Protein AF-A0A1Y9TJU6-F1 (afdb_monomer)

Nearest PDB structures (foldseek):
  8uvu-assembly1_A  TM=8.688E-01  e=3.496E-04  Bombyx mori
  8vv3-assembly1_A  TM=8.624E-01  e=5.524E-04  Bombyx mori
  8vc2-assembly1_A  TM=8.801E-01  e=8.730E-04  Bombyx mori
  8uvt-assembly1_A  TM=8.577E-01  e=8.730E-04  Bombyx mori
  8vc1-assembly1_A  TM=8.648E-01  e=2.588E-03  Bombyx mori

Sequence (170 aa):
NLIGRSSPQNMKIRDLAVTYDIIGETCSMINEVFNFQIFMTLVATFTYIVITIWSSLYYYRTAGDNSISLATIIIWSITVIVLIAFMSLTCERLLLTRTDTKILVNKVIMDYDLPKEMRVQAKAFMELIEAWPLRIFIYDMFSVDITLMLKYISVATTYLIVIIQISHFI

Structure (mmCIF, N/CA/C/O backbone):
data_AF-A0A1Y9TJU6-F1
#
_entry.id   AF-A0A1Y9TJU6-F1
#
loop_
_atom_site.group_PDB
_atom_site.id
_atom_site.type_symbol
_atom_site.label_atom_id
_atom_site.label_alt_id
_atom_site.label_comp_id
_atom_site.label_asym_id
_atom_site.label_entity_id
_atom_site.label_seq_id
_atom_site.pdbx_PDB_ins_code
_atom_site.Cartn_x
_atom_site.Cartn_y
_atom_site.Cartn_z
_atom_site.occupancy
_atom_site.B_iso_or_equiv
_atom_site.auth_seq_id
_atom_site.auth_comp_id
_atom_site.auth_asym_id
_atom_site.auth_atom_id
_atom_site.pdbx_PDB_model_num
ATOM 1 N N . ASN A 1 1 ? -26.946 12.746 38.356 1.00 39.84 1 ASN A N 1
ATOM 2 C CA . ASN A 1 1 ? -26.454 11.370 38.574 1.00 39.84 1 ASN A CA 1
ATOM 3 C C . ASN A 1 1 ? -27.099 10.447 37.542 1.00 39.84 1 ASN A C 1
ATOM 5 O O . ASN A 1 1 ? -28.210 9.996 37.768 1.00 39.84 1 ASN A O 1
ATOM 9 N N . LEU A 1 2 ? -26.496 10.288 36.356 1.00 44.97 2 LEU A N 1
ATOM 10 C CA . LEU A 1 2 ? -27.094 9.538 35.228 1.00 44.97 2 LEU A CA 1
ATOM 11 C C . LEU A 1 2 ? -26.034 8.949 34.272 1.00 44.97 2 LEU A C 1
ATOM 13 O O . LEU A 1 2 ? -26.276 8.775 33.083 1.00 44.97 2 LEU A O 1
ATOM 17 N N . ILE A 1 3 ? -24.848 8.629 34.793 1.00 46.81 3 ILE A N 1
ATOM 18 C CA . ILE A 1 3 ? -23.756 8.027 34.019 1.00 46.81 3 ILE A CA 1
ATOM 19 C C . ILE A 1 3 ? -23.779 6.522 34.316 1.00 46.81 3 ILE A C 1
ATOM 21 O O . ILE A 1 3 ? -23.285 6.092 35.351 1.00 46.81 3 ILE A O 1
ATOM 25 N N . GLY A 1 4 ? -24.450 5.734 33.467 1.00 48.50 4 GLY A N 1
ATOM 26 C CA . GLY A 1 4 ? -24.540 4.275 33.650 1.00 48.50 4 GLY A CA 1
ATOM 27 C C . GLY A 1 4 ? -25.736 3.570 33.002 1.00 48.50 4 GLY A C 1
ATOM 28 O O . GLY A 1 4 ? -25.722 2.351 32.887 1.00 48.50 4 GLY A O 1
ATOM 29 N N . ARG A 1 5 ? -26.759 4.293 32.525 1.00 41.53 5 ARG A N 1
ATOM 30 C CA . ARG A 1 5 ? -27.744 3.717 31.589 1.00 41.53 5 ARG A CA 1
ATOM 31 C C . ARG A 1 5 ? -27.252 3.884 30.154 1.00 41.53 5 ARG A C 1
ATOM 33 O O . ARG A 1 5 ? -26.540 4.847 29.869 1.00 41.53 5 ARG A O 1
ATOM 40 N N . SER A 1 6 ? -27.653 2.972 29.266 1.00 47.00 6 SER A N 1
ATOM 41 C CA . SER A 1 6 ? -27.541 3.083 27.807 1.00 47.00 6 SER A CA 1
ATOM 42 C C . SER A 1 6 ? -28.281 4.332 27.311 1.00 47.00 6 SER A C 1
ATOM 44 O O . SER A 1 6 ? -29.396 4.290 26.807 1.00 47.00 6 SER A O 1
ATOM 46 N N . SER A 1 7 ? -27.666 5.488 27.526 1.00 49.00 7 SER A N 1
ATOM 47 C CA . SER A 1 7 ? -28.077 6.761 26.963 1.00 49.00 7 SER A CA 1
ATOM 48 C C . SER A 1 7 ? -27.585 6.812 25.515 1.00 49.00 7 SER A C 1
ATOM 50 O O . SER A 1 7 ? -26.475 6.340 25.248 1.00 49.00 7 SER A O 1
ATOM 52 N N . PRO A 1 8 ? -28.336 7.417 24.579 1.00 51.91 8 PRO A N 1
ATOM 53 C CA . PRO A 1 8 ? -27.894 7.632 23.198 1.00 51.91 8 PRO A CA 1
ATOM 54 C C . PRO A 1 8 ? -26.537 8.351 23.070 1.00 51.91 8 PRO A C 1
ATOM 56 O O . PRO A 1 8 ? -25.912 8.300 22.018 1.00 51.91 8 PRO A O 1
ATOM 59 N N . GLN A 1 9 ? -26.023 8.960 24.144 1.00 49.94 9 GLN A N 1
ATOM 60 C CA . GLN A 1 9 ? -24.689 9.570 24.183 1.00 49.94 9 GLN A CA 1
ATOM 61 C C . GLN A 1 9 ? -23.526 8.577 24.394 1.00 49.94 9 GLN A C 1
ATOM 63 O O . GLN A 1 9 ? -22.394 8.911 24.051 1.00 49.94 9 GLN A O 1
ATOM 68 N N . ASN A 1 10 ? -23.784 7.361 24.895 1.00 58.19 10 ASN A N 1
ATOM 69 C CA . ASN A 1 10 ? -22.775 6.322 25.175 1.00 58.19 10 ASN A CA 1
ATOM 70 C C . ASN A 1 10 ? -22.623 5.283 24.045 1.00 58.19 10 ASN A C 1
ATOM 72 O O . ASN A 1 10 ? -21.952 4.273 24.229 1.00 58.19 10 ASN A O 1
ATOM 76 N N . MET A 1 11 ? -23.234 5.508 22.877 1.00 66.50 11 MET A N 1
ATOM 77 C CA . MET A 1 11 ? -23.093 4.612 21.718 1.00 66.50 11 MET A CA 1
ATOM 78 C C . MET A 1 11 ? -21.851 4.909 20.873 1.00 66.50 11 MET A C 1
ATOM 80 O O . MET A 1 11 ? -21.477 4.086 20.053 1.00 66.50 11 MET A O 1
ATOM 84 N N . LYS A 1 12 ? -21.155 6.029 21.107 1.00 80.19 12 LYS A N 1
ATOM 85 C CA . LYS A 1 12 ? -20.100 6.515 20.204 1.00 80.19 12 LYS A CA 1
ATOM 86 C C . LYS A 1 12 ? -18.961 5.517 19.976 1.00 80.19 12 LYS A C 1
ATOM 88 O O . LYS A 1 12 ? -18.548 5.351 18.839 1.00 80.19 12 LYS A O 1
ATOM 93 N N . ILE A 1 13 ? -18.469 4.833 21.017 1.00 84.19 13 ILE A N 1
ATOM 94 C CA . ILE A 1 13 ? -17.409 3.813 20.852 1.00 84.19 13 ILE A CA 1
ATOM 95 C C . ILE A 1 13 ? -17.930 2.623 20.049 1.00 84.19 13 ILE A C 1
ATOM 97 O O . ILE A 1 13 ? -17.233 2.117 19.176 1.00 84.19 13 ILE A O 1
ATOM 101 N N . ARG A 1 14 ? -19.167 2.201 20.317 1.00 83.56 14 ARG A N 1
ATOM 102 C CA . ARG A 1 14 ? -19.815 1.127 19.568 1.00 83.56 14 ARG A CA 1
ATOM 103 C C . ARG A 1 14 ? -20.010 1.512 18.102 1.00 83.56 14 ARG A C 1
ATOM 105 O O . ARG A 1 14 ? -19.729 0.702 17.235 1.00 83.56 14 ARG A O 1
ATOM 112 N N . ASP A 1 15 ? -20.442 2.737 17.827 1.00 88.31 15 ASP A N 1
ATOM 113 C CA . ASP A 1 15 ? -20.645 3.226 16.463 1.00 88.31 15 ASP A CA 1
ATOM 114 C C . ASP A 1 15 ? -19.302 3.347 15.719 1.00 88.31 15 ASP A C 1
ATOM 116 O O . ASP A 1 15 ? -19.214 2.985 14.545 1.00 88.31 15 ASP A O 1
ATOM 120 N N . LEU A 1 16 ? -18.229 3.763 16.411 1.00 89.56 16 LEU A N 1
ATOM 121 C CA . LEU A 1 16 ? -16.862 3.702 15.882 1.00 89.56 16 LEU A CA 1
ATOM 122 C C . LEU A 1 16 ? -16.439 2.263 15.572 1.00 89.56 16 LEU A C 1
ATOM 124 O O . LEU A 1 16 ? -15.877 2.026 14.509 1.00 89.56 16 LEU A O 1
ATOM 128 N N . ALA A 1 17 ? -16.723 1.314 16.466 1.00 89.75 17 ALA A N 1
ATOM 129 C CA . ALA A 1 17 ? -16.400 -0.093 16.257 1.00 89.75 17 ALA A CA 1
ATOM 130 C C . ALA A 1 17 ? -17.149 -0.672 15.049 1.00 89.75 17 ALA A C 1
ATOM 132 O O . ALA A 1 17 ? -16.526 -1.295 14.202 1.00 89.75 17 ALA A O 1
ATOM 133 N N . VAL A 1 18 ? -18.448 -0.391 14.908 1.00 91.44 18 VAL A N 1
ATOM 134 C CA . VAL A 1 18 ? -19.242 -0.803 13.736 1.00 91.44 18 VAL A CA 1
ATOM 135 C C . VAL A 1 18 ? -18.690 -0.180 12.453 1.00 91.44 18 VAL A C 1
ATOM 137 O O . VAL A 1 18 ? -18.531 -0.863 11.449 1.00 91.44 18 VAL A O 1
ATOM 140 N N . THR A 1 19 ? -18.350 1.110 12.481 1.00 92.25 19 THR A N 1
ATOM 141 C CA . THR A 1 19 ? -17.759 1.784 11.315 1.00 92.25 19 THR A CA 1
ATOM 142 C C . THR A 1 19 ? -16.414 1.160 10.943 1.00 92.25 19 THR A C 1
ATOM 144 O O . THR A 1 19 ? -16.126 0.953 9.768 1.00 92.25 19 THR A O 1
ATOM 147 N N . TYR A 1 20 ? -15.592 0.841 11.940 1.00 93.12 20 TYR A N 1
ATOM 148 C CA . TYR A 1 20 ? -14.300 0.201 11.738 1.00 93.12 20 TYR A CA 1
ATOM 149 C C . TYR A 1 20 ? -14.436 -1.221 11.184 1.00 93.12 20 TYR A C 1
ATOM 151 O O . TYR A 1 20 ? -13.650 -1.602 10.322 1.00 93.12 20 TYR A O 1
ATOM 159 N N . ASP A 1 21 ? -15.442 -1.975 11.626 1.00 93.44 21 ASP A N 1
ATOM 160 C CA . ASP A 1 21 ? -15.756 -3.304 11.095 1.00 93.44 21 ASP A CA 1
ATOM 161 C C . ASP A 1 21 ? -16.103 -3.238 9.601 1.00 93.44 21 ASP A C 1
ATOM 163 O O . ASP A 1 21 ? -15.495 -3.934 8.792 1.00 93.44 21 ASP A O 1
ATOM 167 N N . ILE A 1 22 ? -16.966 -2.291 9.210 1.00 94.50 22 ILE A N 1
ATOM 168 C CA . ILE A 1 22 ? -17.313 -2.039 7.801 1.00 94.50 22 ILE A CA 1
ATOM 169 C C . ILE A 1 22 ? -16.067 -1.666 6.982 1.00 94.50 22 ILE A C 1
ATOM 171 O O . ILE A 1 22 ? -15.907 -2.112 5.843 1.00 94.50 22 ILE A O 1
ATOM 175 N N . ILE A 1 23 ? -15.160 -0.854 7.540 1.00 93.25 23 ILE A N 1
ATOM 176 C CA . ILE A 1 23 ? -13.884 -0.514 6.888 1.00 93.25 23 ILE A CA 1
ATOM 177 C C . ILE A 1 23 ? -13.003 -1.762 6.740 1.00 93.25 23 ILE A C 1
ATOM 179 O O . ILE A 1 23 ? -12.380 -1.939 5.691 1.00 93.25 23 ILE A O 1
ATOM 183 N N . GLY A 1 24 ? -12.954 -2.622 7.759 1.00 92.94 24 GLY A N 1
ATOM 184 C CA . GLY A 1 24 ? -12.243 -3.901 7.744 1.00 92.94 24 GLY A CA 1
ATOM 185 C C . GLY A 1 24 ? -12.736 -4.824 6.638 1.00 92.94 24 GLY A C 1
ATOM 186 O O . GLY A 1 24 ? -11.944 -5.242 5.792 1.00 92.94 24 GLY A O 1
ATOM 187 N N . GLU A 1 25 ? -14.047 -5.047 6.582 1.00 93.50 25 GLU A N 1
ATOM 188 C CA . GLU A 1 25 ? -14.706 -5.851 5.552 1.00 93.50 25 GLU A CA 1
ATOM 189 C C . GLU A 1 25 ? -14.471 -5.269 4.152 1.00 93.50 25 GLU A C 1
ATOM 191 O O . GLU A 1 25 ? -14.068 -5.982 3.234 1.00 93.50 25 GLU A O 1
ATOM 196 N N . THR A 1 26 ? -14.609 -3.948 3.997 1.00 92.44 26 THR A N 1
ATOM 197 C CA . THR A 1 26 ? -14.333 -3.259 2.727 1.00 92.44 26 THR A CA 1
ATOM 198 C C . THR A 1 26 ? -12.881 -3.439 2.292 1.00 92.44 26 THR A C 1
ATOM 200 O O . THR A 1 26 ? -12.615 -3.727 1.127 1.00 92.44 26 THR A O 1
ATOM 203 N N . CYS A 1 27 ? -11.927 -3.304 3.216 1.00 90.38 27 CYS A N 1
ATOM 204 C CA . CYS A 1 27 ? -10.510 -3.523 2.938 1.00 90.38 27 CYS A CA 1
ATOM 205 C C . CYS A 1 27 ? -10.245 -4.977 2.517 1.00 90.38 27 CYS A C 1
ATOM 207 O O . CYS A 1 27 ? -9.499 -5.213 1.566 1.00 90.38 27 CYS A O 1
ATOM 209 N N . SER A 1 28 ? -10.910 -5.943 3.157 1.00 89.75 28 SER A N 1
ATOM 210 C CA . SER A 1 28 ? -10.815 -7.355 2.781 1.00 89.75 28 SER A CA 1
ATOM 211 C C . SER A 1 28 ? -11.385 -7.627 1.389 1.00 89.75 28 SER A C 1
ATOM 213 O O . SER A 1 28 ? -10.731 -8.293 0.590 1.00 89.75 28 SER A O 1
ATOM 215 N N . MET A 1 29 ? -12.554 -7.067 1.062 1.00 90.62 29 MET A N 1
ATOM 216 C CA . MET A 1 29 ? -13.153 -7.183 -0.272 1.00 90.62 29 MET A CA 1
ATOM 217 C C . MET A 1 29 ? -12.264 -6.554 -1.349 1.00 90.62 29 MET A C 1
ATOM 219 O O . MET A 1 29 ? -12.076 -7.133 -2.418 1.00 90.62 29 MET A O 1
ATOM 223 N N . ILE A 1 30 ? -11.672 -5.384 -1.070 1.00 89.38 30 ILE A N 1
ATOM 224 C CA . ILE A 1 30 ? -10.698 -4.758 -1.974 1.00 89.38 30 ILE A CA 1
ATOM 225 C C . ILE A 1 30 ? -9.525 -5.708 -2.205 1.00 89.38 30 ILE A C 1
ATOM 227 O O . ILE A 1 30 ? -9.109 -5.902 -3.346 1.00 89.38 30 ILE A O 1
ATOM 231 N N . ASN A 1 31 ? -9.002 -6.310 -1.137 1.00 88.75 31 ASN A N 1
ATOM 232 C CA . ASN A 1 31 ? -7.869 -7.214 -1.233 1.00 88.75 31 ASN A CA 1
ATOM 233 C C . ASN A 1 31 ? -8.187 -8.482 -2.034 1.00 88.75 31 ASN A C 1
ATOM 235 O O . ASN A 1 31 ? -7.315 -8.967 -2.742 1.00 88.75 31 ASN A O 1
ATOM 239 N N . GLU A 1 32 ? -9.409 -9.004 -1.951 1.00 87.31 32 GLU A N 1
ATOM 240 C CA . GLU A 1 32 ? -9.845 -10.187 -2.699 1.00 87.31 32 GLU A CA 1
ATOM 241 C C . GLU A 1 32 ? -10.051 -9.876 -4.190 1.00 87.31 32 GLU A C 1
ATOM 243 O O . GLU A 1 32 ? -9.526 -10.576 -5.056 1.00 87.31 32 GLU A O 1
ATOM 248 N N . VAL A 1 33 ? -10.751 -8.781 -4.503 1.00 88.56 33 VAL A N 1
ATOM 249 C CA . VAL A 1 33 ? -11.110 -8.416 -5.883 1.00 88.56 33 VAL A CA 1
ATOM 250 C C . VAL A 1 33 ? -9.922 -7.837 -6.648 1.00 88.56 33 VAL A C 1
ATOM 252 O O . VAL A 1 33 ? -9.683 -8.186 -7.805 1.00 88.56 33 VAL A O 1
ATOM 255 N N . PHE A 1 34 ? -9.164 -6.936 -6.022 1.00 86.50 34 PHE A N 1
ATOM 256 C CA . PHE A 1 34 ? -8.102 -6.199 -6.702 1.00 86.50 34 PHE A CA 1
ATOM 257 C C . PHE A 1 34 ? -6.733 -6.866 -6.590 1.00 86.50 34 PHE A C 1
ATOM 259 O O . PHE A 1 34 ? -5.789 -6.342 -7.174 1.00 86.50 34 PHE A O 1
ATOM 266 N N . ASN A 1 35 ? -6.601 -8.018 -5.922 1.00 86.75 35 ASN A N 1
ATOM 267 C CA . ASN A 1 35 ? -5.305 -8.678 -5.736 1.00 86.75 35 ASN A CA 1
ATOM 268 C C . ASN A 1 35 ? -4.536 -8.852 -7.054 1.00 86.75 35 ASN A C 1
ATOM 270 O O . ASN A 1 35 ? -3.440 -8.320 -7.253 1.00 86.75 35 ASN A O 1
ATOM 274 N N . PHE A 1 36 ? -5.182 -9.546 -7.993 1.00 86.06 36 PHE A N 1
ATOM 275 C CA . PHE A 1 36 ? -4.628 -9.823 -9.309 1.00 86.06 36 PHE A CA 1
ATOM 276 C C . PHE A 1 36 ? -4.419 -8.536 -10.105 1.00 86.06 36 PHE A C 1
ATOM 278 O O . PHE A 1 36 ? -3.390 -8.371 -10.754 1.00 86.06 36 PHE A O 1
ATOM 285 N N . GLN A 1 37 ? -5.360 -7.595 -10.016 1.00 87.31 37 GLN A N 1
ATOM 286 C CA . GLN A 1 37 ? -5.278 -6.322 -10.725 1.00 87.31 37 GLN A CA 1
ATOM 287 C C . GLN A 1 37 ? -4.070 -5.495 -10.270 1.00 87.31 37 GLN A C 1
ATOM 289 O O . GLN A 1 37 ? -3.348 -4.953 -11.106 1.00 87.31 37 GLN A O 1
ATOM 294 N N . ILE A 1 38 ? -3.828 -5.409 -8.962 1.00 85.56 38 ILE A N 1
ATOM 295 C CA . ILE A 1 38 ? -2.688 -4.694 -8.382 1.00 85.56 38 ILE A CA 1
ATOM 296 C C . ILE A 1 38 ? -1.388 -5.365 -8.822 1.00 85.56 38 ILE A C 1
ATOM 298 O O . ILE A 1 38 ? -0.472 -4.682 -9.281 1.00 85.56 38 ILE A O 1
ATOM 302 N N . PHE A 1 39 ? -1.318 -6.697 -8.741 1.00 87.06 39 PHE A N 1
ATOM 303 C CA . PHE A 1 39 ? -0.151 -7.452 -9.191 1.00 87.06 39 PHE A CA 1
ATOM 304 C C . PHE A 1 39 ? 0.154 -7.209 -10.673 1.00 87.06 39 PHE A C 1
ATOM 306 O O . PHE A 1 39 ? 1.265 -6.816 -11.028 1.00 87.06 39 PHE A O 1
ATOM 313 N N . MET A 1 40 ? -0.849 -7.379 -11.536 1.00 86.88 40 MET A N 1
ATOM 314 C CA . MET A 1 40 ? -0.719 -7.154 -12.973 1.00 86.88 40 MET A CA 1
ATOM 315 C C . MET A 1 40 ? -0.352 -5.709 -13.289 1.00 86.88 40 MET A C 1
ATOM 317 O O . MET A 1 40 ? 0.446 -5.478 -14.193 1.00 86.88 40 MET A O 1
ATOM 321 N N . THR A 1 41 ? -0.872 -4.745 -12.525 1.00 86.44 41 THR A N 1
ATOM 322 C CA . THR A 1 41 ? -0.488 -3.337 -12.657 1.00 86.44 41 THR A CA 1
ATOM 323 C C . THR A 1 41 ? 0.999 -3.169 -12.368 1.00 86.44 41 THR A C 1
ATOM 325 O O . THR A 1 41 ? 1.697 -2.636 -13.218 1.00 86.44 41 THR A O 1
ATOM 328 N N . LEU A 1 42 ? 1.519 -3.689 -11.250 1.00 85.75 42 LEU A N 1
ATOM 329 C CA . LEU A 1 42 ? 2.948 -3.589 -10.913 1.00 85.75 42 LEU A CA 1
ATOM 330 C C . LEU A 1 42 ? 3.860 -4.245 -11.957 1.00 85.75 42 LEU A C 1
ATOM 332 O O . LEU A 1 42 ? 4.904 -3.690 -12.303 1.00 85.75 42 LEU A O 1
ATOM 336 N N . VAL A 1 43 ? 3.476 -5.420 -12.464 1.00 87.56 43 VAL A N 1
ATOM 337 C CA . VAL A 1 43 ? 4.234 -6.115 -13.514 1.00 87.56 43 VAL A CA 1
ATOM 338 C C . VAL A 1 43 ? 4.202 -5.310 -14.812 1.00 87.56 43 VAL A C 1
ATOM 340 O O . VAL A 1 43 ? 5.253 -5.049 -15.394 1.00 87.56 43 VAL A O 1
ATOM 343 N N . ALA A 1 44 ? 3.022 -4.859 -15.243 1.00 86.31 44 ALA A N 1
ATOM 344 C CA . ALA A 1 44 ? 2.866 -4.077 -16.464 1.00 86.31 44 ALA A CA 1
ATOM 345 C C . ALA A 1 44 ? 3.641 -2.757 -16.396 1.00 86.31 44 ALA A C 1
ATOM 347 O O . ALA A 1 44 ? 4.338 -2.405 -17.348 1.00 86.31 44 ALA A O 1
ATOM 348 N N . THR A 1 45 ? 3.583 -2.049 -15.266 1.00 85.50 45 THR A N 1
ATOM 349 C CA . THR A 1 45 ? 4.335 -0.807 -15.070 1.00 85.50 45 THR A CA 1
ATOM 350 C C . THR A 1 45 ? 5.836 -1.057 -15.058 1.00 85.50 45 THR A C 1
ATOM 352 O O . THR A 1 45 ? 6.588 -0.258 -15.614 1.00 85.50 45 THR A O 1
ATOM 355 N N . PHE A 1 46 ? 6.287 -2.173 -14.483 1.00 85.75 46 PHE A N 1
ATOM 356 C CA . PHE A 1 46 ? 7.700 -2.535 -14.476 1.00 85.75 46 PHE A CA 1
ATOM 357 C C . PHE A 1 46 ? 8.207 -2.833 -15.891 1.00 85.75 46 PHE A C 1
ATOM 359 O O . PHE A 1 46 ? 9.201 -2.254 -16.334 1.00 85.75 46 PHE A O 1
ATOM 366 N N . THR A 1 47 ? 7.489 -3.671 -16.642 1.00 85.56 47 THR A N 1
ATOM 367 C CA . THR A 1 47 ? 7.805 -3.965 -18.046 1.00 85.56 47 THR A CA 1
ATOM 368 C C . THR A 1 47 ? 7.783 -2.698 -18.898 1.00 85.56 47 THR A C 1
ATOM 370 O O . THR A 1 47 ? 8.678 -2.496 -19.720 1.00 85.56 47 THR A O 1
ATOM 373 N N . TYR A 1 48 ? 6.814 -1.809 -18.668 1.00 84.12 48 TYR A N 1
ATOM 374 C CA . TYR A 1 48 ? 6.728 -0.528 -19.360 1.00 84.12 48 TYR A CA 1
ATOM 375 C C . TYR A 1 48 ? 7.961 0.346 -19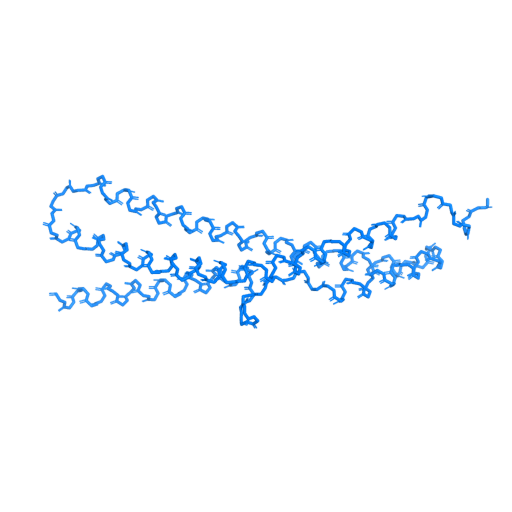.104 1.00 84.12 48 TYR A C 1
ATOM 377 O O . TYR A 1 48 ? 8.530 0.872 -20.059 1.00 84.12 48 TYR A O 1
ATOM 385 N N . ILE A 1 49 ? 8.432 0.451 -17.855 1.00 82.44 49 ILE A N 1
ATOM 386 C CA . ILE A 1 49 ? 9.663 1.187 -17.519 1.00 82.44 49 ILE A CA 1
ATOM 387 C C . ILE A 1 49 ? 10.871 0.599 -18.260 1.00 82.44 49 ILE A C 1
ATOM 389 O O . ILE A 1 49 ? 11.632 1.349 -18.867 1.00 82.44 49 ILE A O 1
ATOM 393 N N . VAL A 1 50 ? 11.029 -0.728 -18.275 1.00 83.69 50 VAL A N 1
ATOM 394 C CA . VAL A 1 50 ? 12.148 -1.400 -18.963 1.00 83.69 50 VAL A CA 1
ATOM 395 C C . VAL A 1 50 ? 12.140 -1.116 -20.469 1.00 83.69 50 VAL A C 1
ATOM 397 O O . VAL A 1 50 ? 13.161 -0.699 -21.022 1.00 83.69 50 VAL A O 1
ATOM 400 N N . ILE A 1 51 ? 10.989 -1.282 -21.131 1.00 83.00 51 ILE A N 1
ATOM 401 C CA . ILE A 1 51 ? 10.827 -0.994 -22.568 1.00 83.00 51 ILE A CA 1
ATOM 402 C C . ILE A 1 51 ? 11.110 0.481 -22.857 1.00 83.00 51 ILE A C 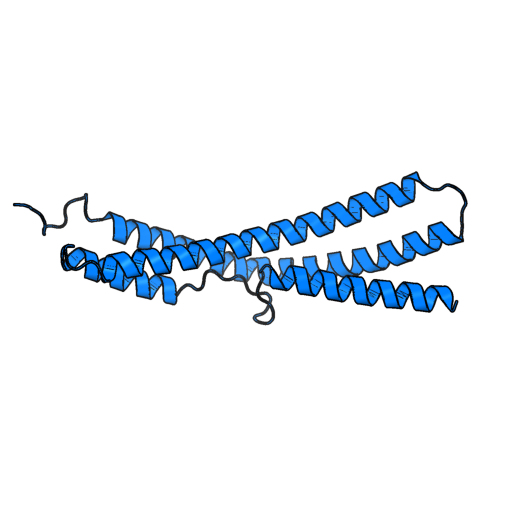1
ATOM 404 O O . ILE A 1 51 ? 11.735 0.818 -23.864 1.00 83.00 51 ILE A O 1
ATOM 408 N N . THR A 1 52 ? 10.667 1.364 -21.966 1.00 80.75 52 THR A N 1
ATOM 409 C CA . THR A 1 52 ? 10.832 2.807 -22.108 1.00 80.75 52 THR A CA 1
ATOM 410 C C . THR A 1 52 ? 12.297 3.224 -21.993 1.00 80.75 52 THR A C 1
ATOM 412 O O . THR A 1 52 ? 12.779 3.978 -22.838 1.00 80.75 52 THR A O 1
ATOM 415 N N . ILE A 1 53 ? 13.038 2.680 -21.020 1.00 80.06 53 ILE A N 1
ATOM 416 C CA . ILE A 1 53 ? 14.486 2.897 -20.882 1.00 80.06 53 ILE A CA 1
ATOM 417 C C . ILE A 1 53 ? 15.207 2.422 -22.146 1.00 80.06 53 ILE A C 1
ATOM 419 O O . ILE A 1 53 ? 15.975 3.182 -22.736 1.00 80.06 53 ILE A O 1
ATOM 423 N N . TRP A 1 54 ? 14.914 1.203 -22.606 1.00 82.25 54 TRP A N 1
ATOM 424 C CA . TRP A 1 54 ? 15.515 0.649 -23.820 1.00 82.25 54 TRP A CA 1
ATOM 425 C C . TRP A 1 54 ? 15.248 1.520 -25.054 1.00 82.25 54 TRP A C 1
ATOM 427 O O . TRP A 1 54 ? 16.169 1.877 -25.787 1.00 82.25 54 TRP A O 1
ATOM 437 N N . SER A 1 55 ? 13.992 1.922 -25.249 1.00 78.94 55 SER A N 1
ATOM 438 C CA . SER A 1 55 ? 13.587 2.773 -26.371 1.00 78.94 55 SER A CA 1
ATOM 439 C C . SER A 1 55 ? 14.262 4.141 -26.299 1.00 78.94 55 SER A C 1
ATOM 441 O O . SER A 1 55 ? 14.763 4.624 -27.310 1.00 78.94 55 SER A O 1
ATOM 443 N N . SER A 1 56 ? 14.344 4.750 -25.110 1.00 78.25 56 SER A N 1
ATOM 444 C CA . SER A 1 56 ? 15.016 6.043 -24.920 1.00 78.25 56 SER A CA 1
ATOM 445 C C . SER A 1 56 ? 16.496 5.994 -25.314 1.00 78.25 56 SER A C 1
ATOM 447 O O . SER A 1 56 ? 16.994 6.906 -25.970 1.00 78.25 56 SER A O 1
ATOM 449 N N . LEU A 1 57 ? 17.175 4.892 -24.991 1.00 78.44 57 LEU A N 1
ATOM 450 C CA . LEU A 1 57 ? 18.581 4.668 -25.301 1.00 78.44 57 LEU A CA 1
ATOM 451 C C . LEU A 1 57 ? 18.813 4.407 -26.792 1.00 78.44 57 LEU A C 1
ATOM 453 O O . LEU A 1 57 ? 19.782 4.902 -27.367 1.00 78.44 57 LEU A O 1
ATOM 457 N N . TYR A 1 58 ? 17.898 3.672 -27.426 1.00 79.44 58 TYR A N 1
ATOM 458 C CA . TYR A 1 58 ? 17.886 3.487 -28.873 1.00 79.44 58 TYR A CA 1
ATOM 459 C C . TYR A 1 58 ? 17.699 4.827 -29.600 1.00 79.44 58 TYR A C 1
ATOM 461 O O . TYR A 1 58 ? 18.516 5.181 -30.445 1.00 79.44 58 TYR A O 1
ATOM 469 N N . TYR A 1 59 ? 16.699 5.628 -29.213 1.00 75.38 59 TYR A N 1
ATOM 470 C CA . TYR A 1 59 ? 16.481 6.956 -29.799 1.00 75.38 59 TYR A CA 1
ATOM 471 C C . TYR A 1 59 ? 17.679 7.886 -29.603 1.00 75.38 59 TYR A C 1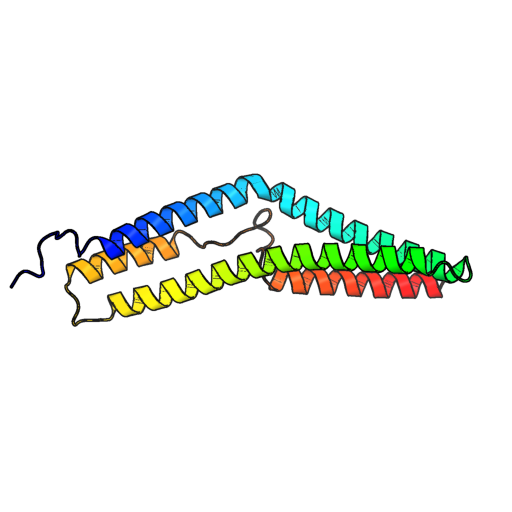
ATOM 473 O O . TYR A 1 59 ? 18.052 8.586 -30.540 1.00 75.38 59 TYR A O 1
ATOM 481 N N . TYR A 1 60 ? 18.312 7.851 -28.427 1.00 74.88 60 TYR A N 1
ATOM 482 C CA . TYR A 1 60 ? 19.527 8.618 -28.157 1.00 74.88 60 TYR A CA 1
ATOM 483 C C . TYR A 1 60 ? 20.694 8.226 -29.080 1.00 74.88 60 TYR A C 1
ATOM 485 O O . TYR A 1 60 ? 21.476 9.084 -29.481 1.00 74.88 60 TYR A O 1
ATOM 493 N N . ARG A 1 61 ? 20.813 6.942 -29.445 1.00 75.56 61 ARG A N 1
ATOM 494 C CA . ARG A 1 61 ? 21.870 6.439 -30.339 1.00 75.56 61 ARG A CA 1
ATOM 495 C C . ARG A 1 61 ? 21.583 6.651 -31.828 1.00 75.56 61 ARG A C 1
ATOM 497 O O . ARG A 1 61 ? 22.527 6.837 -32.588 1.00 75.56 61 ARG A O 1
ATOM 504 N N . THR A 1 62 ? 20.324 6.561 -32.262 1.00 72.19 62 THR A N 1
ATOM 505 C CA . THR A 1 62 ? 19.980 6.398 -33.688 1.00 72.19 62 THR A CA 1
ATOM 506 C C . THR A 1 62 ? 19.533 7.684 -34.396 1.00 72.19 62 THR A C 1
ATOM 508 O O . THR A 1 62 ? 19.607 7.727 -35.621 1.00 72.19 62 THR A O 1
ATOM 511 N N . ALA A 1 63 ? 19.112 8.750 -33.701 1.00 60.69 63 ALA A N 1
ATOM 512 C CA . ALA A 1 63 ? 18.684 9.977 -34.383 1.00 60.69 63 ALA A CA 1
ATOM 513 C C . ALA A 1 63 ? 18.961 11.259 -33.586 1.00 60.69 63 ALA A C 1
ATOM 515 O O . ALA A 1 63 ? 18.546 11.409 -32.438 1.00 60.69 63 ALA A O 1
ATOM 516 N N . GLY A 1 64 ? 19.611 12.215 -34.255 1.00 62.09 64 GLY A N 1
ATOM 517 C CA . GLY A 1 64 ? 19.668 13.604 -33.820 1.00 62.09 64 GLY A CA 1
ATOM 518 C C . GLY A 1 64 ? 18.264 14.209 -33.729 1.00 62.09 64 GLY A C 1
ATOM 519 O O . GLY A 1 64 ? 17.472 14.106 -34.659 1.00 62.09 64 GLY A O 1
ATOM 520 N N . ASP A 1 65 ? 18.000 14.838 -32.586 1.00 63.00 65 ASP A N 1
ATOM 521 C CA . ASP A 1 65 ? 16.902 15.773 -32.316 1.00 63.00 65 ASP A CA 1
ATOM 522 C C . ASP A 1 65 ? 15.452 15.243 -32.371 1.00 63.00 65 ASP A C 1
ATOM 524 O O . ASP A 1 65 ? 14.548 15.885 -32.896 1.00 63.00 65 ASP A O 1
ATOM 528 N N . ASN A 1 66 ? 15.186 14.094 -31.737 1.00 67.62 66 ASN A N 1
ATOM 529 C CA . ASN A 1 66 ? 13.814 13.631 -31.457 1.00 67.62 66 ASN A CA 1
ATOM 530 C C . ASN A 1 66 ? 13.351 13.981 -30.022 1.00 67.62 66 ASN A C 1
ATOM 532 O O . ASN A 1 66 ? 12.751 13.166 -29.313 1.00 67.62 66 ASN A O 1
ATOM 536 N N . SER A 1 67 ? 13.635 15.214 -29.585 1.00 72.00 67 SER A N 1
ATOM 537 C CA . SER A 1 67 ? 13.376 15.734 -28.228 1.00 72.00 67 SER A CA 1
ATOM 538 C C . SER A 1 67 ? 11.920 15.574 -27.761 1.00 72.00 67 SER A C 1
ATOM 540 O O . SER A 1 67 ? 11.675 15.249 -26.599 1.00 72.00 67 SER A O 1
ATOM 542 N N . ILE A 1 68 ? 10.950 15.700 -28.673 1.00 77.62 68 ILE A N 1
ATOM 543 C CA . ILE A 1 68 ? 9.513 15.531 -28.390 1.00 77.62 68 ILE A CA 1
ATOM 544 C C . ILE A 1 68 ? 9.182 14.091 -27.960 1.00 77.62 68 ILE A C 1
ATOM 546 O O . ILE A 1 68 ? 8.404 13.877 -27.025 1.00 77.62 68 ILE A O 1
ATOM 550 N N . SER A 1 69 ?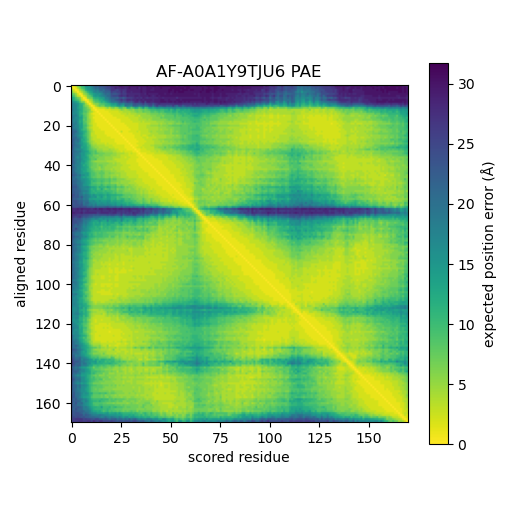 9.792 13.091 -28.604 1.00 77.94 69 SER A N 1
ATOM 551 C CA . SER A 1 69 ? 9.555 11.677 -28.277 1.00 77.94 69 SER A CA 1
ATOM 552 C C . SER A 1 69 ? 10.146 11.321 -26.912 1.00 77.94 69 SER A C 1
ATOM 554 O O . SER A 1 69 ? 9.494 10.655 -26.109 1.00 77.94 69 SER A O 1
ATOM 556 N N . LEU A 1 70 ? 11.345 11.834 -26.612 1.00 75.12 70 LEU A N 1
ATOM 557 C CA . LEU A 1 70 ? 11.991 11.669 -25.307 1.00 75.12 70 LEU A CA 1
ATOM 558 C C . LEU A 1 70 ? 11.193 12.349 -24.185 1.00 75.12 70 LEU A C 1
ATOM 560 O O . LEU A 1 70 ? 10.971 11.741 -23.140 1.00 75.12 70 LEU A O 1
ATOM 564 N N . ALA A 1 71 ? 10.701 13.572 -24.408 1.00 79.31 71 ALA A N 1
ATOM 565 C CA . ALA A 1 71 ? 9.861 14.275 -23.440 1.00 79.31 71 ALA A CA 1
ATOM 566 C C . ALA A 1 71 ? 8.561 13.507 -23.150 1.00 79.31 71 ALA A C 1
ATOM 568 O O . ALA A 1 71 ? 8.180 13.346 -21.992 1.00 79.31 71 ALA A O 1
ATOM 569 N N . THR A 1 72 ? 7.920 12.970 -24.191 1.00 81.88 72 THR A N 1
ATOM 570 C CA . THR A 1 72 ? 6.704 12.154 -24.058 1.00 81.88 72 THR A CA 1
ATOM 571 C C . THR A 1 72 ? 6.973 10.910 -23.207 1.00 81.88 72 THR A C 1
ATOM 573 O O . THR A 1 72 ? 6.256 10.652 -22.244 1.00 81.88 72 THR A O 1
ATOM 576 N N . ILE A 1 73 ? 8.055 10.185 -23.501 1.00 78.88 73 ILE A N 1
ATOM 577 C CA . ILE A 1 73 ? 8.523 9.016 -22.741 1.00 78.88 73 ILE A CA 1
ATOM 578 C C . ILE A 1 73 ? 8.729 9.341 -21.250 1.00 78.88 73 ILE A C 1
ATOM 580 O O . ILE A 1 73 ? 8.271 8.594 -20.377 1.00 78.88 73 ILE A O 1
ATOM 584 N N . ILE A 1 74 ? 9.399 10.456 -20.950 1.00 79.50 74 ILE A N 1
ATOM 585 C CA . ILE A 1 74 ? 9.668 10.888 -19.573 1.00 79.50 74 ILE A CA 1
ATOM 586 C C . ILE A 1 74 ? 8.356 11.190 -18.842 1.00 79.50 74 ILE A C 1
ATOM 588 O O . ILE A 1 74 ? 8.163 10.719 -17.722 1.00 79.50 74 ILE A O 1
ATOM 592 N N . ILE A 1 75 ? 7.435 11.920 -19.480 1.00 84.94 75 ILE A N 1
ATOM 593 C CA . ILE A 1 75 ? 6.135 12.271 -18.892 1.00 84.94 75 ILE A CA 1
ATOM 594 C C . ILE A 1 75 ? 5.341 11.008 -18.548 1.00 84.94 75 ILE A C 1
ATOM 596 O O . ILE A 1 75 ? 4.912 10.865 -17.404 1.00 84.94 75 ILE A O 1
ATOM 600 N N . TRP A 1 76 ? 5.206 10.063 -19.484 1.00 83.56 76 TRP A N 1
ATOM 601 C CA . TRP A 1 76 ? 4.490 8.806 -19.236 1.00 83.56 76 TRP A CA 1
ATOM 602 C C . TRP A 1 76 ? 5.110 7.994 -18.098 1.00 83.56 76 TRP A C 1
ATOM 604 O O . TRP A 1 76 ? 4.392 7.475 -17.243 1.00 83.56 76 TRP A O 1
ATOM 614 N N . SER A 1 77 ? 6.442 7.931 -18.045 1.00 79.75 77 SER A N 1
ATOM 615 C CA . SER A 1 77 ? 7.165 7.243 -16.969 1.00 79.75 77 SER A CA 1
ATOM 616 C C . SER A 1 77 ? 6.878 7.871 -15.605 1.00 79.75 77 SER A C 1
ATOM 618 O O . SER A 1 77 ? 6.595 7.161 -14.640 1.00 79.75 77 SER A O 1
ATOM 620 N N . ILE A 1 78 ? 6.894 9.205 -15.526 1.00 83.75 78 ILE A N 1
ATOM 621 C CA . ILE A 1 78 ? 6.566 9.940 -14.300 1.00 83.75 78 ILE A CA 1
ATOM 622 C C . ILE A 1 78 ? 5.116 9.667 -13.891 1.00 83.75 78 ILE A C 1
ATOM 624 O O . ILE A 1 78 ? 4.872 9.373 -12.723 1.00 83.75 78 ILE A O 1
ATOM 628 N N . THR A 1 79 ? 4.160 9.702 -14.824 1.00 86.12 79 THR A N 1
ATOM 629 C CA . THR A 1 79 ? 2.745 9.422 -14.528 1.00 86.12 79 THR A CA 1
ATOM 630 C C . THR A 1 79 ? 2.556 8.033 -13.917 1.00 86.12 79 THR A C 1
ATOM 632 O O . THR A 1 79 ? 1.845 7.889 -12.922 1.00 86.12 79 THR A O 1
ATOM 635 N N . VAL A 1 80 ? 3.233 7.021 -14.462 1.00 82.38 80 VAL A N 1
ATOM 636 C CA . VAL A 1 80 ? 3.184 5.646 -13.948 1.00 82.38 80 VAL A CA 1
ATOM 637 C C . VAL A 1 80 ? 3.763 5.551 -12.533 1.00 82.38 80 VAL A C 1
ATOM 639 O O . VAL A 1 80 ? 3.141 4.960 -11.650 1.00 82.38 80 VAL A O 1
ATOM 642 N N . ILE A 1 81 ? 4.923 6.167 -12.288 1.00 84.00 81 ILE A N 1
ATOM 643 C CA . ILE A 1 81 ? 5.557 6.179 -10.961 1.00 84.00 81 ILE A CA 1
ATOM 644 C C . ILE A 1 81 ? 4.662 6.888 -9.937 1.00 84.00 81 ILE A C 1
ATOM 646 O O . ILE A 1 81 ? 4.490 6.394 -8.823 1.00 84.00 81 ILE A O 1
ATOM 650 N N . VAL A 1 82 ? 4.052 8.014 -10.317 1.00 88.25 82 VAL A N 1
ATOM 651 C CA . VAL A 1 82 ? 3.133 8.773 -9.458 1.00 88.25 82 VAL A CA 1
ATOM 652 C C . VAL A 1 82 ? 1.905 7.944 -9.086 1.00 88.25 82 VAL A C 1
ATOM 654 O O . VAL A 1 82 ? 1.472 7.998 -7.937 1.00 88.25 82 VAL A O 1
ATOM 657 N N . LEU A 1 83 ? 1.364 7.144 -10.008 1.00 87.00 83 LEU A N 1
ATOM 658 C CA . LEU A 1 83 ? 0.204 6.292 -9.738 1.00 87.00 83 LEU A CA 1
ATOM 659 C C . LEU A 1 83 ? 0.517 5.208 -8.696 1.00 87.00 83 LEU A C 1
ATOM 661 O O . LEU A 1 83 ? -0.244 5.034 -7.742 1.00 87.00 83 LEU A O 1
ATOM 665 N N . ILE A 1 84 ? 1.663 4.531 -8.827 1.00 85.88 84 ILE A N 1
ATOM 666 C CA . ILE A 1 84 ? 2.124 3.536 -7.843 1.00 85.88 84 ILE A CA 1
ATOM 667 C C . ILE A 1 84 ? 2.389 4.211 -6.493 1.00 85.88 84 ILE A C 1
ATOM 669 O O . ILE A 1 84 ? 1.954 3.715 -5.454 1.00 85.88 84 ILE A O 1
ATOM 673 N N . ALA A 1 85 ? 3.051 5.371 -6.500 1.00 88.25 85 ALA A N 1
ATOM 674 C CA . ALA A 1 85 ? 3.323 6.131 -5.286 1.00 88.25 85 ALA A CA 1
ATOM 675 C C . ALA A 1 85 ? 2.026 6.545 -4.576 1.00 88.25 85 ALA A C 1
ATOM 677 O O . ALA A 1 85 ? 1.915 6.386 -3.364 1.00 88.25 85 ALA A O 1
ATOM 678 N N . PHE A 1 86 ? 1.020 7.018 -5.316 1.00 90.31 86 PHE A N 1
ATOM 679 C CA . PHE A 1 86 ? -0.279 7.390 -4.757 1.00 90.31 86 PHE A CA 1
ATOM 680 C C . PHE A 1 86 ? -0.978 6.197 -4.095 1.00 90.31 86 PHE A C 1
ATOM 682 O O . PHE A 1 86 ? -1.487 6.319 -2.976 1.00 90.31 86 PHE A O 1
ATOM 689 N N . MET A 1 87 ? -0.953 5.030 -4.746 1.00 89.69 87 MET A N 1
ATOM 690 C CA . MET A 1 87 ? -1.498 3.795 -4.190 1.00 89.69 87 MET A CA 1
ATOM 691 C C . MET A 1 87 ? -0.786 3.403 -2.884 1.00 89.69 87 MET A C 1
ATOM 693 O O . MET A 1 87 ? -1.440 3.247 -1.850 1.00 89.69 87 MET A O 1
ATOM 697 N N . SER A 1 88 ? 0.548 3.304 -2.905 1.00 89.50 88 SER A N 1
ATOM 698 C CA . SER A 1 88 ? 1.357 2.942 -1.734 1.00 89.50 88 SER A CA 1
ATOM 699 C C . SER A 1 88 ? 1.195 3.932 -0.579 1.00 89.50 88 SER A C 1
ATOM 701 O O . SER A 1 88 ? 1.046 3.512 0.565 1.00 89.50 88 SER A O 1
ATOM 703 N N . LEU A 1 89 ? 1.168 5.240 -0.857 1.00 91.56 89 LEU A N 1
ATOM 704 C CA . LEU A 1 89 ? 0.984 6.276 0.164 1.00 91.56 89 LEU A CA 1
ATOM 705 C C . LEU A 1 89 ? -0.403 6.222 0.804 1.00 91.56 89 LEU A C 1
ATOM 707 O O . LEU A 1 89 ? -0.532 6.448 2.006 1.00 91.56 89 LEU A O 1
ATOM 711 N N . THR A 1 90 ? -1.441 5.926 0.024 1.00 91.00 90 THR A N 1
ATOM 712 C CA . THR A 1 90 ? -2.803 5.783 0.555 1.00 91.00 90 THR A CA 1
ATOM 713 C C . THR A 1 90 ? -2.889 4.589 1.505 1.00 91.00 90 THR A C 1
ATOM 715 O O . THR A 1 90 ? -3.441 4.710 2.599 1.00 91.00 90 THR A O 1
ATOM 718 N N . CYS A 1 91 ? -2.272 3.464 1.136 1.00 90.69 91 CYS A N 1
ATOM 719 C CA . CYS A 1 91 ? -2.214 2.276 1.986 1.00 90.69 91 CYS A CA 1
ATOM 720 C C . CYS A 1 91 ? -1.367 2.509 3.249 1.00 90.69 91 CYS A C 1
ATOM 722 O O . CYS A 1 91 ? -1.763 2.108 4.341 1.00 90.69 91 CYS A O 1
ATOM 724 N N . GLU A 1 92 ? -0.249 3.231 3.136 1.00 91.94 92 GLU A N 1
ATOM 725 C CA . GLU A 1 92 ? 0.572 3.623 4.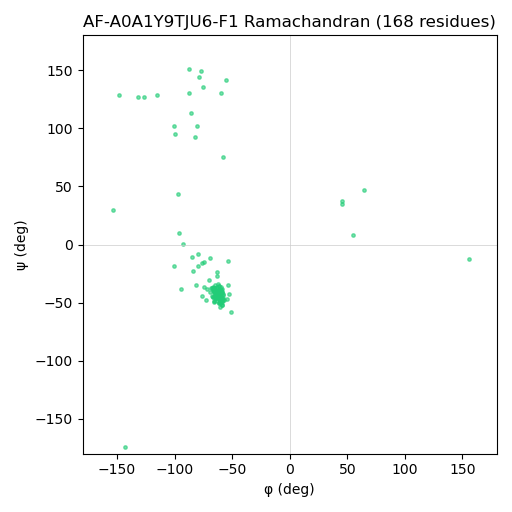287 1.00 91.94 92 GLU A CA 1
ATOM 726 C C . GLU A 1 92 ? -0.221 4.504 5.261 1.00 91.94 92 GLU A C 1
ATOM 728 O O . GLU A 1 92 ? -0.241 4.260 6.466 1.00 91.94 92 GLU A O 1
ATOM 733 N N . ARG A 1 93 ? -0.946 5.505 4.746 1.00 92.25 93 ARG A N 1
ATOM 734 C CA . ARG A 1 93 ? -1.805 6.365 5.574 1.00 92.25 93 ARG A CA 1
ATOM 735 C C . ARG A 1 93 ? -2.887 5.575 6.300 1.00 92.25 93 ARG A C 1
ATOM 737 O O . ARG A 1 93 ? -3.187 5.896 7.451 1.00 92.25 93 ARG A O 1
ATOM 744 N N . LEU A 1 94 ? -3.451 4.546 5.667 1.00 91.81 94 LEU A N 1
ATOM 745 C CA . LEU A 1 94 ? -4.415 3.649 6.304 1.00 91.81 94 LEU A CA 1
ATOM 746 C C . LEU A 1 94 ? -3.777 2.894 7.485 1.00 91.81 94 LEU A C 1
ATOM 748 O O . LEU A 1 94 ? -4.349 2.869 8.577 1.00 91.81 94 LEU A O 1
ATOM 752 N N . LEU A 1 95 ? -2.565 2.356 7.307 1.00 91.50 95 LEU A N 1
ATOM 753 C CA . LEU A 1 95 ? -1.813 1.663 8.362 1.00 91.50 95 LEU A CA 1
ATOM 754 C C . LEU A 1 95 ? -1.419 2.589 9.525 1.00 91.50 95 LEU A C 1
ATOM 756 O O . LEU A 1 95 ? -1.513 2.196 10.693 1.00 91.50 95 LEU A O 1
ATOM 760 N N . LEU A 1 96 ? -1.013 3.825 9.225 1.00 92.75 96 LEU A N 1
ATOM 761 C CA . LEU A 1 96 ? -0.708 4.837 10.239 1.00 92.75 96 LEU A CA 1
ATOM 762 C C . LEU A 1 96 ? -1.962 5.215 11.033 1.00 92.75 96 LEU A C 1
ATOM 764 O O . LEU A 1 96 ? -1.961 5.126 12.258 1.00 92.75 96 LEU A O 1
ATOM 768 N N . THR A 1 97 ? -3.067 5.511 10.342 1.00 92.19 97 THR A N 1
ATOM 769 C CA . THR A 1 97 ? -4.353 5.851 10.979 1.00 92.19 97 THR A CA 1
ATOM 770 C C . THR A 1 97 ? -4.855 4.719 11.877 1.00 92.19 97 THR A C 1
ATOM 772 O O . THR A 1 97 ? -5.365 4.961 12.974 1.00 92.19 97 THR A O 1
ATOM 775 N N . ARG A 1 98 ? -4.671 3.459 11.460 1.00 92.31 98 ARG A N 1
ATOM 776 C CA . ARG A 1 98 ? -4.955 2.289 12.300 1.00 92.31 98 ARG A CA 1
ATOM 777 C C . ARG A 1 98 ? -4.118 2.304 13.579 1.00 92.31 98 ARG A C 1
ATOM 779 O O . ARG A 1 98 ? -4.655 2.080 14.661 1.00 92.31 98 ARG A O 1
ATOM 786 N N . THR A 1 99 ? -2.816 2.545 13.458 1.00 93.38 99 THR A N 1
ATOM 787 C CA . THR A 1 99 ? -1.886 2.561 14.596 1.00 93.38 99 THR A CA 1
ATOM 788 C C . THR A 1 99 ? -2.253 3.664 15.587 1.00 93.38 99 THR A C 1
ATOM 790 O O . THR A 1 99 ? -2.333 3.406 16.789 1.00 93.38 99 THR A O 1
ATOM 793 N N . ASP A 1 100 ? -2.592 4.852 15.091 1.00 94.12 100 ASP A N 1
ATOM 794 C CA . ASP A 1 100 ? -3.071 5.963 15.917 1.00 94.12 100 ASP A CA 1
ATOM 795 C C . ASP A 1 100 ? -4.395 5.626 16.612 1.00 94.12 100 ASP A C 1
ATOM 797 O O . ASP A 1 100 ? -4.550 5.874 17.809 1.00 94.12 100 ASP A O 1
ATOM 801 N N . THR A 1 101 ? -5.326 4.983 15.897 1.00 92.44 101 THR A N 1
ATOM 802 C CA . THR A 1 101 ? -6.594 4.504 16.472 1.00 92.44 101 THR A CA 1
ATOM 803 C C . THR A 1 101 ? -6.335 3.488 17.584 1.00 92.44 101 THR A C 1
ATOM 805 O O . THR A 1 101 ? -6.907 3.611 18.666 1.00 92.44 101 THR A O 1
ATOM 808 N N . LYS A 1 102 ? -5.416 2.535 17.375 1.00 93.00 102 LYS A N 1
ATOM 809 C CA . LYS A 1 102 ? -4.998 1.566 18.399 1.00 93.00 102 LYS A CA 1
ATOM 810 C C . LYS A 1 102 ? -4.469 2.277 19.647 1.00 93.00 102 LYS A C 1
ATOM 812 O O . LYS A 1 102 ? -4.891 1.971 20.760 1.00 93.00 102 LYS A O 1
ATOM 817 N N . ILE A 1 103 ? -3.582 3.257 19.478 1.00 94.00 103 ILE A N 1
ATOM 818 C CA . ILE A 1 103 ? -3.023 4.035 20.592 1.00 94.00 103 ILE A CA 1
ATOM 819 C C . ILE A 1 103 ? -4.128 4.799 21.333 1.00 94.00 103 ILE A C 1
ATOM 821 O O . ILE A 1 103 ? -4.144 4.816 22.565 1.00 94.00 103 ILE A O 1
ATOM 825 N N . LEU A 1 104 ? -5.059 5.417 20.606 1.00 92.06 104 LEU A N 1
ATOM 826 C CA . LEU A 1 104 ? -6.146 6.200 21.188 1.00 92.06 104 LEU A CA 1
ATOM 827 C C . LEU A 1 104 ? -7.123 5.323 21.980 1.00 92.06 104 LEU A C 1
ATOM 829 O O . LEU A 1 104 ? -7.453 5.655 23.116 1.00 92.06 104 LEU A O 1
ATOM 833 N N . VAL A 1 105 ? -7.518 4.172 21.433 1.00 92.00 105 VAL A N 1
ATOM 834 C CA . VAL A 1 105 ? -8.368 3.202 22.139 1.00 92.00 105 VAL A CA 1
ATOM 835 C C . VAL A 1 105 ? -7.659 2.661 23.378 1.00 92.00 105 VAL A C 1
ATOM 837 O O . VAL A 1 105 ? -8.276 2.571 24.437 1.00 92.00 105 VAL A O 1
ATOM 840 N N . ASN A 1 106 ? -6.351 2.390 23.302 1.00 92.81 106 ASN A N 1
ATOM 841 C CA . ASN A 1 106 ? -5.582 1.963 24.471 1.00 92.81 106 ASN A CA 1
ATOM 842 C C . ASN A 1 106 ? -5.596 3.017 25.589 1.00 92.81 106 ASN A C 1
ATOM 844 O O . ASN A 1 106 ? -5.780 2.679 26.756 1.00 92.81 106 ASN A O 1
ATOM 848 N N . LYS A 1 107 ? -5.453 4.303 25.239 1.00 91.44 107 LYS A N 1
ATOM 849 C CA . LYS A 1 107 ? -5.551 5.403 26.212 1.00 91.44 107 LYS A CA 1
ATOM 850 C C . LYS A 1 107 ? -6.923 5.443 26.886 1.00 91.44 107 LYS A C 1
ATOM 852 O O . LYS A 1 107 ? -6.977 5.602 28.097 1.00 91.44 107 LYS A O 1
ATOM 857 N N . VAL A 1 108 ? -8.006 5.232 26.134 1.00 88.81 108 VAL A N 1
ATOM 858 C CA . VAL A 1 108 ? -9.376 5.168 26.684 1.00 88.81 108 VAL A CA 1
ATOM 859 C C . VAL A 1 108 ? -9.552 3.979 27.635 1.00 88.81 108 VAL A C 1
ATOM 861 O O . VAL A 1 108 ? -10.222 4.103 28.654 1.00 88.81 108 VAL A O 1
ATOM 864 N N . ILE A 1 109 ? -8.942 2.826 27.343 1.00 89.81 109 ILE A N 1
ATOM 865 C CA . ILE A 1 109 ? -8.980 1.655 28.238 1.00 89.81 109 ILE A CA 1
ATOM 866 C C . ILE A 1 109 ? -8.240 1.941 29.553 1.00 89.81 109 ILE A C 1
ATOM 868 O O . ILE A 1 109 ? -8.703 1.531 30.619 1.00 89.81 109 ILE A O 1
ATOM 872 N N . MET A 1 110 ? -7.096 2.628 29.472 1.00 89.88 110 MET A N 1
ATOM 873 C CA . MET A 1 110 ? -6.237 2.948 30.617 1.00 89.88 110 MET A CA 1
ATOM 874 C C . MET A 1 110 ? -6.712 4.144 31.451 1.00 89.88 110 MET A C 1
ATOM 876 O O . MET A 1 110 ? -6.152 4.390 32.517 1.00 89.88 110 MET A O 1
ATOM 880 N N . ASP A 1 111 ? -7.721 4.882 30.998 1.00 90.12 111 ASP A N 1
ATOM 881 C CA . ASP A 1 111 ? -8.288 6.001 31.743 1.00 90.12 111 ASP A CA 1
ATOM 882 C C . ASP A 1 111 ? -9.271 5.487 32.808 1.00 90.12 111 ASP A C 1
ATOM 884 O O . ASP A 1 111 ? -10.401 5.079 32.523 1.00 90.12 111 ASP A O 1
ATOM 888 N N . TYR A 1 112 ? -8.811 5.456 34.060 1.00 86.00 112 TYR A N 1
ATOM 889 C CA . TYR A 1 112 ? -9.577 4.923 35.186 1.00 86.00 112 TYR A CA 1
ATOM 890 C C . TYR A 1 112 ? -10.705 5.842 35.656 1.00 86.00 112 TYR A C 1
ATOM 892 O O . TYR A 1 112 ? -11.600 5.349 36.351 1.00 86.00 112 TYR A O 1
ATOM 900 N N . ASP A 1 113 ? -10.698 7.112 35.244 1.00 88.44 113 ASP A N 1
ATOM 901 C CA . ASP A 1 113 ? -11.748 8.079 35.568 1.00 88.44 113 ASP A CA 1
ATOM 902 C C . ASP A 1 113 ? -13.007 7.846 34.712 1.00 88.44 113 ASP A C 1
ATOM 904 O O . ASP A 1 113 ? -14.106 8.297 35.054 1.00 88.44 113 ASP A O 1
ATOM 908 N N . LEU A 1 114 ? -12.884 7.077 33.622 1.00 84.81 114 LEU A N 1
ATOM 909 C CA . LEU A 1 114 ? -14.004 6.712 32.763 1.00 84.81 114 LEU A CA 1
ATOM 910 C C . LEU A 1 114 ? -14.892 5.599 33.358 1.00 84.81 114 LEU A C 1
ATOM 912 O O . LEU A 1 114 ? -14.423 4.664 34.027 1.00 84.81 114 LEU A O 1
ATOM 916 N N . PRO A 1 115 ? -16.203 5.610 33.039 1.00 86.06 115 PRO A N 1
ATOM 917 C CA . PRO A 1 115 ? -17.125 4.557 33.448 1.00 86.06 115 PRO A CA 1
ATOM 918 C C . PRO A 1 115 ? -16.651 3.169 33.005 1.00 86.06 115 PRO A C 1
ATOM 920 O O . PRO A 1 115 ? -16.160 2.979 31.891 1.00 86.06 115 PRO A O 1
ATOM 923 N N . LYS A 1 116 ? -16.855 2.158 33.861 1.00 84.94 116 LY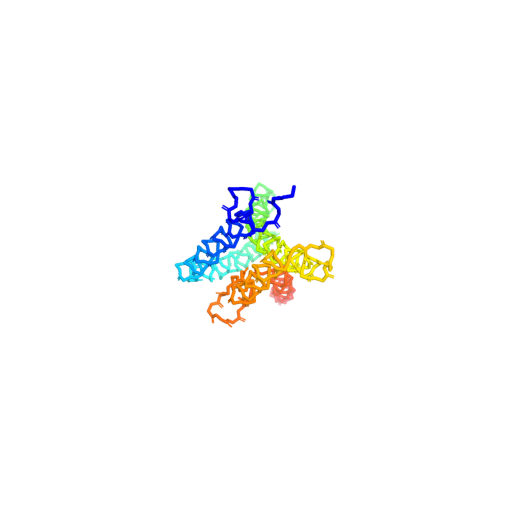S A N 1
ATOM 924 C CA . LYS A 1 116 ? -16.480 0.761 33.574 1.00 84.94 116 LYS A CA 1
ATOM 925 C C . LYS A 1 116 ? -17.050 0.260 32.240 1.00 84.94 116 LYS A C 1
ATOM 927 O O . LYS A 1 116 ? -16.314 -0.344 31.470 1.00 84.94 116 LYS A O 1
ATOM 932 N N . GLU A 1 117 ? -18.309 0.575 31.942 1.00 83.31 117 GLU A N 1
ATOM 933 C CA . GLU A 1 117 ? -18.974 0.187 30.688 1.00 83.31 117 GLU A CA 1
ATOM 934 C C . GLU A 1 117 ? -18.248 0.713 29.441 1.00 83.31 117 GLU A C 1
ATOM 936 O O . GLU A 1 117 ? -18.069 -0.012 28.466 1.00 83.31 117 GLU A O 1
ATOM 941 N N . MET A 1 118 ? -17.760 1.956 29.485 1.00 82.31 118 MET A N 1
ATOM 942 C CA . MET A 1 118 ? -17.050 2.579 28.364 1.00 82.31 118 MET A CA 1
ATOM 943 C C . MET A 1 118 ? -15.686 1.917 28.128 1.00 82.31 118 MET A C 1
ATOM 945 O O . MET A 1 118 ? -15.301 1.681 26.986 1.00 82.31 118 MET A O 1
ATOM 949 N N . ARG A 1 119 ? -14.990 1.535 29.206 1.00 85.56 119 ARG A N 1
ATOM 950 C CA . ARG A 1 119 ? -13.727 0.783 29.127 1.00 85.56 119 ARG A CA 1
ATOM 951 C C . ARG A 1 119 ? -13.921 -0.632 28.590 1.00 85.56 119 ARG A C 1
ATOM 953 O O . ARG A 1 119 ? -13.095 -1.103 27.816 1.00 85.56 119 ARG A O 1
ATOM 960 N N . VAL A 1 120 ? -15.017 -1.300 28.958 1.00 88.25 120 VAL A N 1
ATOM 961 C CA . VAL A 1 120 ? -15.366 -2.623 28.411 1.00 88.25 120 VAL A CA 1
ATOM 962 C C . VAL A 1 120 ? -15.647 -2.527 26.909 1.00 88.25 120 VAL A C 1
ATOM 964 O O . VAL A 1 120 ? -15.115 -3.327 26.144 1.00 88.25 120 VAL A O 1
ATOM 967 N N . GLN A 1 121 ? -16.396 -1.511 26.467 1.00 87.31 121 GLN A N 1
ATOM 968 C CA . GLN A 1 121 ? -16.622 -1.260 25.038 1.00 87.31 121 GLN A CA 1
ATOM 969 C C . GLN A 1 121 ? -15.325 -0.932 24.289 1.00 87.31 121 GLN A C 1
ATOM 971 O O . GLN A 1 121 ? -15.100 -1.455 23.202 1.00 87.31 121 GLN A O 1
ATOM 976 N N . ALA A 1 122 ? -14.450 -0.106 24.869 1.00 88.94 122 ALA A N 1
ATOM 977 C CA . ALA A 1 122 ? -13.150 0.210 24.281 1.00 88.94 122 ALA A CA 1
ATOM 978 C C . ALA A 1 122 ? -12.255 -1.034 24.171 1.00 88.94 122 ALA A C 1
ATOM 980 O O . ALA A 1 122 ? -11.555 -1.197 23.177 1.00 88.94 122 ALA A O 1
ATOM 981 N N . LYS A 1 123 ? -12.313 -1.945 25.150 1.00 90.38 123 LYS A N 1
ATOM 982 C CA . LYS A 1 123 ? -11.592 -3.221 25.100 1.00 90.38 123 LYS A CA 1
ATOM 983 C C . LYS A 1 123 ? -12.099 -4.123 23.972 1.00 90.38 123 LYS A C 1
ATOM 985 O O . LYS A 1 123 ? -11.285 -4.631 23.212 1.00 90.38 123 LYS A O 1
ATOM 990 N N . ALA A 1 124 ? -13.415 -4.257 23.815 1.00 90.44 124 ALA A N 1
ATOM 991 C CA . ALA A 1 124 ? -13.992 -4.987 22.684 1.00 90.44 124 ALA A CA 1
ATOM 992 C C . ALA A 1 124 ? -13.604 -4.348 21.337 1.00 90.44 124 ALA A C 1
ATOM 994 O O . ALA A 1 124 ? -13.287 -5.042 20.376 1.00 90.44 124 ALA A O 1
ATOM 995 N N . PHE A 1 125 ? -13.560 -3.013 21.273 1.00 91.88 125 PHE A N 1
ATOM 996 C CA . PHE A 1 125 ? -13.101 -2.312 20.077 1.00 91.88 125 PHE A CA 1
ATOM 997 C C . PHE A 1 125 ? -11.603 -2.534 19.798 1.00 91.88 125 PHE A C 1
ATOM 999 O O . PHE A 1 125 ? -11.211 -2.689 18.646 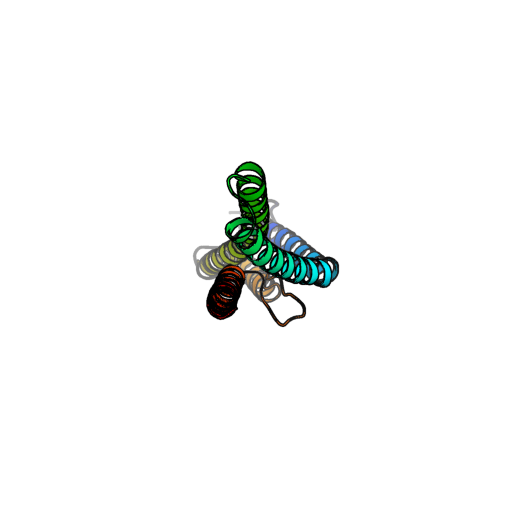1.00 91.88 125 PHE A O 1
ATOM 1006 N N . MET A 1 126 ? -10.758 -2.613 20.830 1.00 92.38 126 MET A N 1
ATOM 1007 C CA . MET A 1 126 ? -9.345 -2.973 20.673 1.00 92.38 126 MET A CA 1
ATOM 1008 C C . MET A 1 126 ? -9.178 -4.363 20.049 1.00 92.38 126 MET A C 1
ATOM 1010 O O . MET A 1 126 ? -8.381 -4.516 19.128 1.00 92.38 126 MET A O 1
ATOM 1014 N N . GLU A 1 127 ? -9.946 -5.354 20.508 1.00 92.62 127 GLU A N 1
ATOM 1015 C CA . GLU A 1 127 ? -9.928 -6.710 19.937 1.00 92.62 127 GLU A CA 1
ATOM 1016 C C . GLU A 1 127 ? -10.316 -6.693 18.448 1.00 92.62 127 GLU A C 1
ATOM 1018 O O . GLU A 1 127 ? -9.668 -7.349 17.632 1.00 92.62 127 GLU A O 1
ATOM 1023 N N . LEU A 1 128 ? -11.291 -5.862 18.063 1.00 92.12 128 LEU A N 1
ATOM 1024 C CA . LEU A 1 128 ? -11.666 -5.660 16.661 1.00 92.12 128 LEU A CA 1
ATOM 1025 C C . LEU A 1 128 ? -10.536 -5.027 15.824 1.00 92.12 128 LEU A C 1
ATOM 1027 O O . LEU A 1 128 ? -10.280 -5.458 14.700 1.00 92.12 128 LEU A O 1
ATOM 1031 N N . ILE A 1 129 ? -9.830 -4.028 16.367 1.00 92.00 129 ILE A N 1
ATOM 1032 C CA . ILE A 1 129 ? -8.666 -3.401 15.709 1.00 92.00 129 ILE A CA 1
ATOM 1033 C C . ILE A 1 129 ? -7.538 -4.413 15.497 1.00 92.00 129 ILE A C 1
ATOM 1035 O O . ILE A 1 129 ? -6.793 -4.326 14.517 1.00 92.00 129 ILE A O 1
ATOM 1039 N N . GLU A 1 130 ? -7.372 -5.364 16.412 1.00 90.06 130 GLU A N 1
ATOM 1040 C CA . GLU A 1 130 ? -6.383 -6.431 16.274 1.00 90.06 130 GLU A CA 1
ATOM 1041 C C . GLU A 1 130 ? -6.805 -7.489 15.254 1.00 90.06 130 GLU A C 1
ATOM 1043 O O . GLU A 1 130 ? -5.950 -7.933 14.487 1.00 90.06 130 GLU A O 1
ATOM 1048 N N . ALA A 1 131 ? -8.100 -7.812 15.181 1.00 90.62 131 ALA A N 1
ATOM 1049 C CA . ALA A 1 131 ? -8.659 -8.739 14.201 1.00 90.62 131 ALA A CA 1
ATOM 1050 C C . ALA A 1 131 ? -8.552 -8.221 12.756 1.00 90.62 131 ALA A C 1
ATOM 1052 O O . ALA A 1 131 ? -8.215 -8.990 11.858 1.00 90.62 131 ALA A O 1
ATOM 1053 N N . TRP A 1 132 ? -8.773 -6.920 12.528 1.00 89.94 132 TRP A N 1
ATOM 1054 C CA . TRP A 1 132 ? -8.651 -6.305 11.203 1.00 89.94 132 TRP A CA 1
ATOM 1055 C C . TRP A 1 132 ? -7.309 -5.568 11.043 1.00 89.94 132 TRP A C 1
ATOM 1057 O O . TRP A 1 132 ? -7.148 -4.430 11.496 1.00 89.94 132 TRP A O 1
ATOM 1067 N N . PRO A 1 133 ? -6.311 -6.152 10.352 1.00 81.19 133 PRO A N 1
ATOM 1068 C CA . PRO A 1 133 ? -5.010 -5.508 10.175 1.00 81.19 133 PRO A CA 1
ATOM 1069 C C . PRO A 1 133 ? -5.040 -4.275 9.256 1.00 81.19 133 PRO A C 1
ATOM 1071 O O . PRO A 1 133 ? -4.048 -3.546 9.227 1.00 81.19 133 PRO A O 1
ATOM 1074 N N . LEU A 1 134 ? -6.142 -4.040 8.523 1.00 87.19 134 LEU A N 1
ATOM 1075 C CA . LEU A 1 134 ? -6.313 -2.975 7.518 1.00 87.19 134 LEU A CA 1
ATOM 1076 C C . LEU A 1 134 ? -5.117 -2.852 6.563 1.00 87.19 134 LEU A C 1
ATOM 1078 O O . LEU A 1 134 ? -4.700 -1.758 6.187 1.00 87.19 134 LEU A O 1
ATOM 1082 N N . ARG A 1 135 ? -4.541 -3.999 6.204 1.00 86.56 135 ARG A N 1
ATOM 1083 C CA . ARG A 1 135 ? -3.365 -4.098 5.351 1.00 86.56 135 ARG A CA 1
ATOM 1084 C C . ARG A 1 135 ? -3.751 -4.799 4.061 1.00 86.56 135 ARG A C 1
ATOM 1086 O O . ARG A 1 135 ? -4.318 -5.885 4.101 1.00 86.56 135 ARG A O 1
ATOM 1093 N N . ILE A 1 136 ? -3.400 -4.179 2.941 1.00 85.50 136 ILE A N 1
ATOM 1094 C CA . ILE A 1 136 ? -3.596 -4.747 1.609 1.00 85.50 136 ILE A CA 1
ATOM 1095 C C . ILE A 1 136 ? -2.373 -5.603 1.270 1.00 85.50 136 ILE A C 1
ATOM 1097 O O . ILE A 1 136 ? -1.230 -5.156 1.422 1.00 85.50 136 ILE A O 1
ATOM 1101 N N . PHE A 1 137 ? -2.622 -6.831 0.824 1.00 85.00 137 PHE A N 1
ATOM 1102 C CA . PHE A 1 137 ? -1.614 -7.833 0.504 1.00 85.00 137 PHE A CA 1
ATOM 1103 C C . PHE A 1 137 ? -1.806 -8.376 -0.906 1.00 85.00 137 PHE A C 1
ATOM 1105 O O . PHE A 1 137 ? -2.850 -8.917 -1.258 1.00 85.00 137 PHE A O 1
ATOM 1112 N N . ILE A 1 138 ? -0.742 -8.326 -1.694 1.00 82.56 138 ILE A N 1
ATOM 1113 C CA . ILE A 1 138 ? -0.698 -8.956 -3.006 1.00 82.56 138 ILE A CA 1
ATOM 1114 C C . ILE A 1 138 ? -0.285 -10.417 -2.824 1.00 82.56 138 ILE A C 1
ATOM 1116 O O . ILE A 1 138 ? 0.851 -10.681 -2.420 1.00 82.56 138 ILE A O 1
ATOM 1120 N N . TYR A 1 139 ? -1.205 -11.342 -3.112 1.00 76.19 139 TYR A N 1
ATOM 1121 C CA . TYR A 1 139 ? -1.055 -12.798 -3.024 1.00 76.19 139 TYR A CA 1
ATOM 1122 C C . TYR A 1 139 ? -0.383 -13.282 -1.728 1.00 76.19 139 TYR A C 1
ATOM 1124 O O . TYR A 1 139 ? 0.415 -14.213 -1.756 1.00 76.19 139 TYR A O 1
ATOM 1132 N N . ASP A 1 140 ? -0.630 -12.598 -0.606 1.00 73.81 140 ASP A N 1
ATOM 1133 C CA . ASP A 1 140 ? 0.034 -12.813 0.692 1.00 73.81 140 ASP A CA 1
ATOM 1134 C C . ASP A 1 140 ? 1.578 -12.738 0.676 1.00 73.81 140 ASP A C 1
ATOM 1136 O O . ASP A 1 140 ? 2.233 -12.994 1.685 1.00 73.81 140 ASP A O 1
ATOM 1140 N N . MET A 1 141 ? 2.187 -12.326 -0.441 1.00 75.75 141 MET A N 1
ATOM 1141 C CA . MET A 1 141 ? 3.639 -12.214 -0.604 1.00 75.75 141 MET A CA 1
ATOM 1142 C C . MET A 1 141 ? 4.150 -10.802 -0.313 1.00 75.75 141 MET A C 1
ATOM 1144 O O . MET A 1 141 ? 5.231 -10.636 0.256 1.00 75.75 141 MET A O 1
ATOM 1148 N N . PHE A 1 142 ? 3.397 -9.771 -0.710 1.00 81.06 142 PHE A N 1
ATOM 1149 C CA . PHE A 1 142 ? 3.836 -8.378 -0.608 1.00 81.06 142 PHE A CA 1
ATOM 1150 C C . PHE A 1 142 ? 2.757 -7.500 0.016 1.00 81.06 142 PHE A C 1
ATOM 1152 O O . PHE A 1 142 ? 1.632 -7.453 -0.474 1.00 81.06 142 PHE A O 1
ATOM 1159 N N . SER A 1 143 ? 3.101 -6.757 1.068 1.00 85.25 143 SER A N 1
ATOM 1160 C CA . SER A 1 143 ? 2.244 -5.681 1.562 1.00 85.25 143 SER A CA 1
ATOM 1161 C C . SER A 1 143 ? 2.334 -4.468 0.642 1.00 85.25 143 SER A C 1
ATOM 1163 O O . SER A 1 143 ? 3.422 -4.063 0.225 1.00 85.25 143 SER A O 1
ATOM 1165 N N . VAL A 1 144 ? 1.181 -3.877 0.330 1.00 85.94 144 VAL A N 1
ATOM 1166 C CA . VAL A 1 144 ? 1.121 -2.596 -0.375 1.00 85.94 144 VAL A CA 1
ATOM 1167 C C . VAL A 1 144 ? 1.316 -1.490 0.651 1.00 85.94 144 VAL A C 1
ATOM 1169 O O . VAL A 1 144 ? 0.377 -1.047 1.299 1.00 85.94 144 VAL A O 1
ATOM 1172 N N . ASP A 1 145 ? 2.562 -1.078 0.835 1.00 86.88 145 ASP A N 1
ATOM 1173 C CA . ASP A 1 145 ? 2.964 -0.015 1.755 1.00 86.88 145 ASP A CA 1
ATOM 1174 C C . ASP A 1 145 ? 4.117 0.798 1.142 1.00 86.88 145 ASP A C 1
ATOM 1176 O O . ASP A 1 145 ? 4.493 0.596 -0.022 1.00 86.88 145 ASP A O 1
ATOM 1180 N N . ILE A 1 146 ? 4.691 1.741 1.892 1.00 85.56 146 ILE A N 1
ATOM 1181 C CA . ILE A 1 146 ? 5.807 2.548 1.377 1.00 85.56 146 ILE A CA 1
ATOM 1182 C C . ILE A 1 146 ? 7.057 1.706 1.057 1.00 85.56 146 ILE A C 1
ATOM 1184 O O . ILE A 1 146 ? 7.862 2.082 0.201 1.00 85.56 146 ILE A O 1
ATOM 1188 N N . THR A 1 147 ? 7.215 0.534 1.684 1.00 87.06 147 THR A N 1
ATOM 1189 C CA . THR A 1 147 ? 8.339 -0.371 1.407 1.00 87.06 147 THR A CA 1
ATOM 1190 C C . THR A 1 147 ? 8.224 -1.005 0.026 1.00 87.06 147 THR A C 1
ATOM 1192 O O . THR A 1 147 ? 9.250 -1.234 -0.616 1.00 87.06 147 THR A O 1
ATOM 1195 N N . LEU A 1 148 ? 7.003 -1.228 -0.476 1.00 86.00 148 LEU A N 1
ATOM 1196 C CA . LEU A 1 148 ? 6.776 -1.686 -1.848 1.00 86.00 148 LEU A CA 1
ATOM 1197 C C . LEU A 1 148 ? 7.343 -0.685 -2.860 1.00 86.00 148 LEU A C 1
ATOM 1199 O O . LEU A 1 148 ? 8.049 -1.084 -3.783 1.00 86.00 148 LEU A O 1
ATOM 1203 N N . MET A 1 149 ? 7.101 0.611 -2.651 1.00 86.06 149 MET A N 1
ATOM 1204 C CA . MET A 1 149 ? 7.634 1.671 -3.510 1.00 86.06 149 MET A CA 1
ATOM 1205 C C . MET A 1 149 ? 9.169 1.691 -3.488 1.00 86.06 149 MET A C 1
ATOM 1207 O O . MET A 1 149 ? 9.801 1.770 -4.540 1.00 86.06 149 MET A O 1
ATOM 1211 N N . LEU A 1 150 ? 9.786 1.563 -2.308 1.00 85.06 150 LEU A N 1
ATOM 1212 C CA . LEU A 1 150 ? 11.248 1.505 -2.180 1.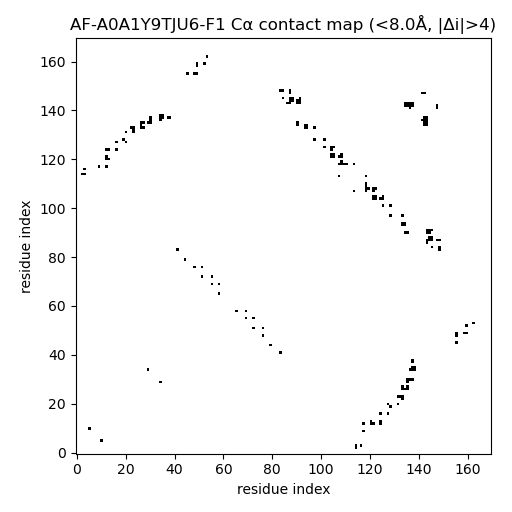00 85.06 150 LEU A CA 1
ATOM 1213 C C . LEU A 1 150 ? 11.842 0.286 -2.898 1.00 85.06 150 LEU A C 1
ATOM 1215 O O . LEU A 1 150 ? 12.835 0.416 -3.616 1.00 85.06 150 LEU A O 1
ATOM 1219 N N . LYS A 1 151 ? 11.215 -0.888 -2.753 1.00 87.75 151 LYS A N 1
ATOM 1220 C CA . LYS A 1 151 ? 11.604 -2.107 -3.479 1.00 87.75 151 LYS A CA 1
ATOM 1221 C C . LYS A 1 151 ? 11.468 -1.909 -4.986 1.00 87.75 151 LYS A C 1
ATOM 1223 O O . LYS A 1 151 ? 12.385 -2.252 -5.724 1.00 87.75 151 LYS A O 1
ATOM 1228 N N . TYR A 1 152 ? 10.369 -1.309 -5.432 1.00 85.12 152 TYR A N 1
ATOM 1229 C CA . TYR A 1 152 ? 10.113 -1.034 -6.842 1.00 85.12 152 TYR A CA 1
ATOM 1230 C C . TYR A 1 152 ? 11.180 -0.116 -7.452 1.00 85.12 152 TYR A C 1
ATOM 1232 O O . TYR A 1 152 ? 11.741 -0.437 -8.498 1.00 85.12 152 TYR A O 1
ATOM 1240 N N . ILE A 1 153 ? 11.530 0.980 -6.767 1.00 85.69 153 ILE A N 1
ATOM 1241 C CA . ILE A 1 153 ? 12.603 1.893 -7.189 1.00 85.69 153 ILE A CA 1
ATOM 1242 C C . ILE A 1 153 ? 13.947 1.158 -7.240 1.00 85.69 153 ILE A C 1
ATOM 1244 O O . ILE A 1 153 ? 14.667 1.295 -8.222 1.00 85.69 153 ILE A O 1
ATOM 1248 N N . SER A 1 154 ? 14.268 0.359 -6.219 1.00 88.44 154 SER A N 1
ATOM 1249 C CA . SER A 1 154 ? 15.518 -0.412 -6.149 1.00 88.44 154 SER A CA 1
ATOM 1250 C C . SER A 1 154 ? 15.667 -1.409 -7.307 1.00 88.44 154 SER A C 1
ATOM 1252 O O . SER A 1 154 ? 16.720 -1.499 -7.943 1.00 88.44 154 SER A O 1
ATOM 1254 N N . VAL A 1 155 ? 14.599 -2.140 -7.638 1.00 87.81 155 VAL A N 1
ATOM 1255 C CA . VAL A 1 155 ? 14.611 -3.070 -8.775 1.00 87.81 155 VAL A CA 1
ATOM 1256 C C . VAL A 1 155 ? 14.731 -2.297 -10.092 1.00 87.81 155 VAL A C 1
ATOM 1258 O O . VAL A 1 155 ? 15.563 -2.648 -10.927 1.00 87.81 155 VAL A O 1
ATOM 1261 N N . ALA A 1 156 ? 13.972 -1.212 -10.271 1.00 84.12 156 ALA A N 1
ATOM 1262 C CA . ALA A 1 156 ? 14.035 -0.394 -11.481 1.00 84.12 156 ALA A CA 1
ATOM 1263 C C . ALA A 1 156 ? 15.430 0.216 -11.716 1.00 84.12 156 ALA A C 1
ATOM 1265 O O . ALA A 1 156 ? 15.941 0.153 -12.834 1.00 84.12 156 ALA A O 1
ATOM 1266 N N . THR A 1 157 ? 16.083 0.756 -10.680 1.00 85.62 157 THR A N 1
ATOM 1267 C CA . THR A 1 157 ? 17.447 1.304 -10.790 1.00 85.62 157 THR A CA 1
ATOM 1268 C C . THR A 1 157 ? 18.474 0.221 -11.100 1.00 85.62 157 THR A C 1
ATOM 1270 O O . THR A 1 157 ? 19.344 0.438 -11.942 1.00 85.62 157 THR A O 1
ATOM 1273 N N . THR A 1 158 ? 18.347 -0.962 -10.493 1.00 90.44 158 THR A N 1
ATOM 1274 C CA . THR A 1 158 ? 19.223 -2.109 -10.779 1.00 90.44 158 THR A CA 1
ATOM 1275 C C . THR A 1 158 ? 19.132 -2.516 -12.251 1.00 90.44 158 THR A C 1
ATOM 1277 O O . THR A 1 158 ? 20.155 -2.662 -12.919 1.00 90.44 158 THR A O 1
ATOM 1280 N N . TYR A 1 159 ? 17.915 -2.630 -12.790 1.00 86.06 159 TYR A N 1
ATOM 1281 C CA . TYR A 1 159 ? 17.708 -2.941 -14.206 1.00 86.06 159 TYR A CA 1
ATOM 1282 C C . TYR A 1 159 ? 18.228 -1.841 -15.132 1.00 86.06 159 TYR A C 1
ATOM 1284 O O . TYR A 1 159 ? 18.835 -2.146 -16.156 1.00 86.06 159 TYR A O 1
ATOM 1292 N N . LEU A 1 160 ? 18.040 -0.571 -14.770 1.00 82.94 160 LEU A N 1
ATOM 1293 C CA . LEU A 1 160 ? 18.572 0.559 -15.529 1.00 82.94 160 LEU A CA 1
ATOM 1294 C C . LEU A 1 160 ? 20.101 0.482 -15.635 1.00 82.94 160 LEU A C 1
ATOM 1296 O O . LEU A 1 160 ? 20.639 0.620 -16.731 1.00 82.94 160 LEU A O 1
ATOM 1300 N N . ILE A 1 161 ? 20.798 0.209 -14.527 1.00 86.75 161 ILE A N 1
ATOM 1301 C CA . ILE A 1 161 ? 22.260 0.045 -14.517 1.00 86.75 161 ILE A CA 1
ATOM 1302 C C . ILE A 1 161 ? 22.680 -1.088 -15.460 1.00 86.75 161 ILE A C 1
ATOM 1304 O O . ILE A 1 161 ? 23.569 -0.891 -16.287 1.00 86.75 161 ILE A O 1
ATOM 1308 N N . VAL A 1 162 ? 22.019 -2.247 -15.375 1.00 88.50 162 VAL A N 1
ATOM 1309 C CA . VAL A 1 162 ? 22.312 -3.407 -16.233 1.00 88.50 162 VAL A CA 1
ATOM 1310 C C . VAL A 1 162 ? 22.102 -3.073 -17.713 1.00 88.50 162 VAL A C 1
ATOM 1312 O O . VAL A 1 162 ? 22.964 -3.376 -18.534 1.00 88.50 162 VAL A O 1
ATOM 1315 N N . ILE A 1 163 ? 21.000 -2.405 -18.066 1.00 84.81 163 ILE A N 1
ATOM 1316 C CA . ILE A 1 163 ? 20.714 -2.007 -19.453 1.00 84.81 163 ILE A CA 1
ATOM 1317 C C . ILE A 1 163 ? 21.774 -1.033 -19.971 1.00 84.81 163 ILE A C 1
ATOM 1319 O O . ILE A 1 163 ? 22.261 -1.210 -21.086 1.00 84.81 163 ILE A O 1
ATOM 1323 N N . ILE A 1 164 ? 22.173 -0.039 -19.171 1.00 82.31 164 ILE A N 1
ATOM 1324 C CA . ILE A 1 164 ? 23.232 0.904 -19.556 1.00 82.31 164 ILE A CA 1
ATOM 1325 C C . ILE A 1 164 ? 24.552 0.162 -19.780 1.00 82.31 164 ILE A C 1
ATOM 1327 O O . ILE A 1 164 ? 25.199 0.380 -20.803 1.00 82.31 164 ILE A O 1
ATOM 1331 N N . GLN A 1 165 ? 24.938 -0.739 -18.875 1.00 86.12 165 GLN A N 1
ATOM 1332 C CA . GLN A 1 165 ? 26.170 -1.522 -19.004 1.00 86.12 165 GLN A CA 1
ATOM 1333 C C . GLN A 1 165 ? 26.176 -2.385 -20.269 1.00 86.12 165 GLN A C 1
ATOM 1335 O O . GLN A 1 165 ? 27.138 -2.337 -21.032 1.00 86.12 165 GLN A O 1
ATOM 1340 N N . ILE A 1 166 ? 25.094 -3.128 -20.519 1.00 86.75 166 ILE A N 1
ATOM 1341 C CA . ILE A 1 166 ? 24.945 -3.954 -21.725 1.00 86.75 166 ILE A CA 1
ATOM 1342 C C . ILE A 1 166 ? 24.986 -3.077 -22.972 1.00 86.75 166 ILE A C 1
ATOM 1344 O O . ILE A 1 166 ? 25.673 -3.411 -23.930 1.00 86.75 166 ILE A O 1
ATOM 1348 N N . SER A 1 167 ? 24.301 -1.934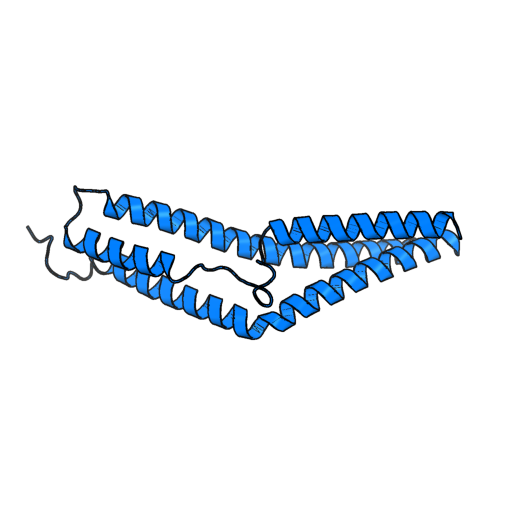 -22.952 1.00 78.56 167 SER A N 1
ATOM 1349 C CA . SER A 1 167 ? 24.323 -1.017 -24.085 1.00 78.56 167 SER A CA 1
ATOM 1350 C C . SER A 1 167 ? 25.722 -0.484 -24.352 1.00 78.56 167 SER A C 1
ATOM 1352 O O . SER A 1 167 ? 26.126 -0.452 -25.496 1.00 78.56 167 SER A O 1
ATOM 1354 N N . HIS A 1 168 ? 26.506 -0.119 -23.336 1.00 75.56 168 HIS A N 1
ATOM 1355 C CA . HIS A 1 168 ? 27.872 0.359 -23.539 1.00 75.56 168 HIS A CA 1
ATOM 1356 C C . HIS A 1 168 ? 28.773 -0.728 -24.150 1.00 75.56 168 HIS A C 1
ATOM 1358 O O . HIS A 1 168 ? 29.750 -0.409 -24.822 1.00 75.56 168 HIS A O 1
ATOM 1364 N N . PHE A 1 169 ? 28.457 -2.002 -23.908 1.00 73.25 169 PHE A N 1
ATOM 1365 C CA . PHE A 1 169 ? 29.207 -3.141 -24.432 1.00 73.25 169 PHE A CA 1
ATOM 1366 C C . PHE A 1 169 ? 28.802 -3.552 -25.862 1.00 73.25 169 PHE A C 1
ATOM 1368 O O . PHE A 1 169 ? 29.602 -4.192 -26.541 1.00 73.25 169 PHE A O 1
ATOM 1375 N N . ILE A 1 170 ? 27.586 -3.200 -26.304 1.00 62.31 170 ILE A N 1
ATOM 1376 C CA . ILE A 1 170 ? 27.038 -3.437 -27.657 1.00 62.31 170 ILE A CA 1
ATOM 1377 C C . ILE A 1 170 ? 27.169 -2.176 -28.513 1.00 62.31 170 ILE A C 1
ATOM 1379 O O . ILE A 1 170 ? 27.752 -2.286 -29.609 1.00 62.31 170 ILE A O 1
#

InterPro domains:
  IPR013604 7TM chemosensory receptor [PF08395] (6-166)

Radius of gyration: 24.41 Å; Cα contacts (8 Å, |Δi|>4): 107; chains: 1; bounding box: 57×29×73 Å

Mean predicted aligned error: 8.3 Å

Solvent-accessible surface area (backbone atoms only — not comparable to full-atom values): 9431 Å² total; per-residue (Å²): 143,78,88,81,68,97,45,91,82,73,42,58,65,57,53,51,39,54,53,48,49,54,50,33,53,50,48,51,51,48,34,67,71,41,23,64,57,52,49,51,47,56,51,51,52,49,52,47,50,53,55,48,54,53,48,51,53,48,47,69,73,74,47,89,85,57,59,69,60,53,52,51,54,52,52,55,51,50,54,54,53,48,52,53,46,53,53,19,50,52,38,36,50,46,44,50,53,49,51,53,49,52,53,51,39,49,52,54,47,68,41,80,90,53,59,69,69,58,29,53,51,33,47,55,38,49,54,50,55,66,73,41,73,61,70,47,40,39,85,85,76,42,61,50,23,60,64,44,52,54,50,51,51,52,53,52,53,52,50,50,52,52,51,52,54,53,54,76,76,105

Foldseek 3Di:
DDADDPDPVLCVLVVVLVVVVVLLVVLVVCLVPCLVVVVVLLVVLLVLLLVLLLVLVVCVPPDPDPVVVNVVSVVVNVVSLVVLVVQQAVQQVQQVVLVVLLVVLVVQLVPPVDDPVSNVSSVVSNVSSVVRNSWRDRVVPDTSHVVVSVVSVVVSVVSSVVSVVVVVVD

Secondary structure (DSSP, 8-state):
---SS--GGG-HHHHHHHHHHHHHHHHHHHHHHHHHHHHHHHHHHHHHHHHHHHHHHHHHHH-TT-HHHHHHHHHHHHHHHHHHHHHHHHHHHHHHHHHHHHHHHHHHHH-TTS-HHHHHHHHHHHHHHHH-----EETTTEE-SHHHHHHHHHHHHHHHHHHHHHHHH-

pLDDT: mean 83.18, std 11.03, range [39.84, 94.5]

Organism: Conogethes punctiferalis (NCBI:txid1133088)